Protein AF-A0A7W9ZY70-F1 (afdb_monomer_lite)

Radius of gyration: 26.19 Å; chains: 1; bounding box: 72×41×67 Å

pLDDT: mean 81.65, std 8.41, range [50.03, 92.38]

Structure (mmCIF, N/CA/C/O backbone):
data_AF-A0A7W9ZY70-F1
#
_entry.id   AF-A0A7W9ZY70-F1
#
loop_
_atom_site.group_PDB
_atom_site.id
_atom_site.type_symbol
_atom_site.label_atom_id
_atom_site.label_alt_id
_atom_site.label_comp_id
_atom_site.label_asym_id
_atom_site.label_entity_id
_atom_site.label_seq_id
_atom_site.pdbx_PDB_ins_code
_atom_site.Cartn_x
_atom_site.Cartn_y
_atom_site.Cartn_z
_atom_site.occupancy
_atom_site.B_iso_or_equiv
_atom_site.auth_seq_id
_atom_site.auth_c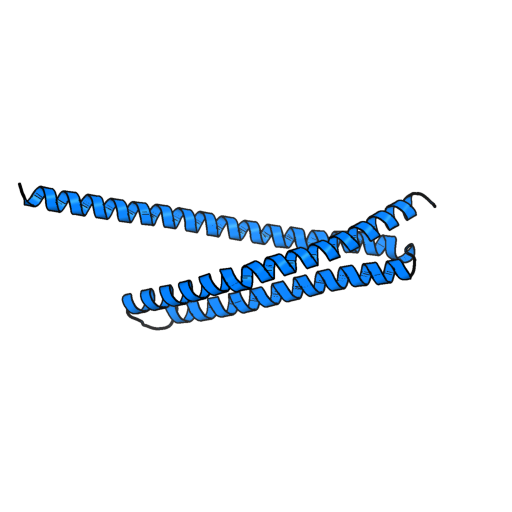omp_id
_atom_site.auth_asym_id
_atom_site.auth_atom_id
_atom_site.pdbx_PDB_model_num
ATOM 1 N N . MET A 1 1 ? -47.153 24.246 33.988 1.00 55.09 1 MET A N 1
ATOM 2 C CA . MET A 1 1 ? -46.032 25.065 33.482 1.00 55.09 1 MET A CA 1
ATOM 3 C C . MET A 1 1 ? -44.671 24.417 33.712 1.00 55.09 1 MET A C 1
ATOM 5 O O . MET A 1 1 ? -43.985 24.226 32.728 1.00 55.09 1 MET A O 1
ATOM 9 N N . ALA A 1 2 ? -44.296 23.970 34.919 1.00 57.97 2 ALA A N 1
ATOM 10 C CA . ALA A 1 2 ? -42.992 23.305 35.127 1.00 57.97 2 ALA A CA 1
ATOM 11 C C . ALA A 1 2 ? -42.824 21.928 34.431 1.00 57.97 2 ALA A C 1
ATOM 13 O O . ALA A 1 2 ? -41.704 21.500 34.182 1.00 57.97 2 ALA A O 1
ATOM 14 N N . ASN A 1 3 ? -43.920 21.229 34.103 1.00 56.62 3 ASN A N 1
ATOM 15 C CA . ASN A 1 3 ? -43.868 19.908 33.456 1.00 56.62 3 ASN A CA 1
ATOM 16 C C . ASN A 1 3 ? -43.621 19.969 31.934 1.00 56.62 3 ASN A C 1
ATOM 18 O O . ASN A 1 3 ? -43.153 18.988 31.363 1.00 56.62 3 ASN A O 1
ATOM 22 N N . ASP A 1 4 ? -43.907 21.105 31.286 1.00 57.50 4 ASP A N 1
ATOM 23 C CA . ASP A 1 4 ? -43.728 21.262 29.835 1.00 57.50 4 ASP A CA 1
ATOM 24 C C . ASP A 1 4 ? -42.259 21.558 29.474 1.00 57.50 4 ASP A C 1
ATOM 26 O O . ASP A 1 4 ? -41.739 20.968 28.533 1.00 57.50 4 ASP A O 1
ATOM 30 N N . GLU A 1 5 ? -41.533 22.356 30.270 1.00 57.59 5 GLU A N 1
ATOM 31 C CA . GLU A 1 5 ? -40.104 22.668 30.035 1.00 57.59 5 GLU A CA 1
ATOM 32 C C . GLU A 1 5 ? -39.166 21.455 30.214 1.00 57.59 5 GLU A C 1
ATOM 34 O O . GLU A 1 5 ? -38.152 21.313 29.519 1.00 57.59 5 GLU A O 1
ATOM 39 N N . VAL A 1 6 ? -39.501 20.538 31.128 1.00 60.81 6 VAL A N 1
ATOM 40 C CA . VAL A 1 6 ? -38.729 19.300 31.348 1.00 60.81 6 VAL A CA 1
ATOM 41 C C . VAL A 1 6 ? -38.938 18.307 30.197 1.00 60.81 6 VAL A C 1
ATOM 43 O O . VAL A 1 6 ? -38.000 17.621 29.791 1.00 60.81 6 VAL A O 1
ATOM 46 N N . ASN A 1 7 ? -40.145 18.255 29.629 1.00 61.56 7 ASN A N 1
ATOM 47 C CA . ASN A 1 7 ? -40.451 17.399 28.483 1.00 61.56 7 ASN A CA 1
ATOM 48 C C . ASN A 1 7 ? -39.797 17.929 27.191 1.00 61.56 7 ASN A C 1
ATOM 50 O O . ASN A 1 7 ? -39.259 17.158 26.393 1.00 61.56 7 ASN A O 1
ATOM 54 N N . ASP A 1 8 ? -39.759 19.254 27.030 1.00 64.69 8 ASP A N 1
ATOM 55 C CA . ASP A 1 8 ? -39.180 19.910 25.857 1.00 64.69 8 ASP A CA 1
ATOM 56 C C . ASP A 1 8 ? -37.645 19.767 25.821 1.00 64.69 8 ASP A C 1
ATOM 58 O O . ASP A 1 8 ? -37.067 19.342 24.820 1.00 64.69 8 ASP A O 1
ATOM 62 N N . SER A 1 9 ? -36.967 19.967 26.956 1.00 66.62 9 SER A N 1
ATOM 63 C CA . SER A 1 9 ? -35.508 19.780 27.069 1.00 66.62 9 SER A CA 1
ATOM 64 C C . SER A 1 9 ? -35.051 18.323 26.876 1.00 66.62 9 SER A C 1
ATOM 66 O O . SER A 1 9 ? -34.014 18.076 26.246 1.00 66.62 9 SER A O 1
ATOM 68 N N . ALA A 1 10 ? -35.832 17.346 27.349 1.00 72.12 10 ALA A N 1
ATOM 69 C CA . ALA A 1 10 ? -35.567 15.926 27.120 1.00 72.12 10 ALA A CA 1
ATOM 70 C C . ALA A 1 10 ? -35.744 15.532 25.640 1.00 72.12 10 ALA A C 1
ATOM 72 O O . ALA A 1 10 ? -34.937 14.762 25.105 1.00 72.12 10 ALA A O 1
ATOM 73 N N . SER A 1 11 ? -36.750 16.093 24.960 1.00 73.44 11 SER A N 1
ATOM 74 C CA . SER A 1 11 ? -37.007 15.844 23.536 1.00 73.44 11 SER A CA 1
ATOM 75 C C . SER A 1 11 ? -35.893 16.409 22.640 1.00 73.44 11 SER A C 1
ATOM 77 O O . SER A 1 11 ? -35.358 15.693 21.788 1.00 73.44 11 SER A O 1
ATOM 79 N N . VAL A 1 12 ? -35.425 17.630 22.924 1.00 78.12 12 VAL A N 1
ATOM 80 C CA . VAL A 1 12 ? -34.325 18.291 22.202 1.00 78.12 12 VAL A CA 1
ATOM 81 C C . VAL A 1 12 ? -33.003 17.537 22.386 1.00 78.12 12 VAL A C 1
ATOM 83 O O . VAL A 1 12 ? -32.223 17.388 21.440 1.00 78.12 12 VAL A O 1
ATOM 86 N N . GLY A 1 13 ? -32.736 17.015 23.588 1.00 79.19 13 GLY A N 1
ATOM 87 C CA . GLY A 1 13 ? -31.563 16.177 23.851 1.00 79.19 13 GLY A CA 1
ATOM 88 C C . GLY A 1 13 ? -31.596 14.842 23.096 1.00 79.19 13 GLY A C 1
ATOM 89 O O . GLY A 1 13 ? -30.573 14.403 22.558 1.00 79.19 13 GLY A O 1
ATOM 90 N N . ALA A 1 14 ? -32.771 14.212 23.010 1.00 81.06 14 ALA A N 1
ATOM 91 C CA . ALA A 1 14 ? -32.968 12.965 22.273 1.00 81.06 14 ALA A CA 1
ATOM 92 C C . ALA A 1 14 ? -32.822 13.157 20.753 1.00 81.06 14 ALA A C 1
ATOM 94 O O . ALA A 1 14 ? -32.189 12.330 20.091 1.00 81.06 14 ALA A O 1
ATOM 95 N N . GLU A 1 15 ? -33.338 14.255 20.196 1.00 81.81 15 GLU A N 1
ATOM 96 C CA . GLU A 1 15 ? -33.166 14.593 18.778 1.00 81.81 15 GLU A CA 1
ATOM 97 C C . GLU A 1 15 ? -31.710 14.886 18.413 1.00 81.81 15 GLU A C 1
ATOM 99 O O . GLU A 1 15 ? -31.231 14.408 17.380 1.00 81.81 15 GLU A O 1
ATOM 104 N N . ARG A 1 16 ? -30.973 15.608 19.269 1.00 82.25 16 ARG A N 1
ATOM 105 C CA . ARG A 1 16 ? -29.534 15.849 19.073 1.00 82.25 16 ARG A CA 1
ATOM 106 C C . ARG A 1 16 ? -28.742 14.545 19.062 1.00 82.25 16 ARG A C 1
ATOM 108 O O . ARG A 1 16 ? -27.998 14.311 18.117 1.00 82.25 16 ARG A O 1
ATOM 115 N N . LYS A 1 17 ? -28.974 13.647 20.028 1.00 83.06 17 LYS A N 1
ATOM 116 C CA . LYS A 1 17 ? -28.335 12.317 20.044 1.00 83.06 17 LYS A CA 1
ATOM 117 C C . LYS A 1 17 ? -28.632 11.507 18.781 1.00 83.06 17 LYS A C 1
ATOM 119 O O . LYS A 1 17 ? -27.716 10.931 18.203 1.00 83.06 17 LYS A O 1
ATOM 124 N N . ARG A 1 18 ? -29.890 11.481 18.325 1.00 82.88 18 ARG A N 1
ATOM 125 C CA . ARG A 1 18 ? -30.283 10.764 17.096 1.00 82.88 18 ARG A CA 1
ATOM 126 C C . ARG A 1 18 ? -29.618 11.346 15.851 1.00 82.88 18 ARG A C 1
ATOM 128 O O . ARG A 1 18 ? -29.213 10.588 14.971 1.00 82.88 18 ARG A O 1
ATOM 135 N N . ARG A 1 19 ? -29.490 12.673 15.783 1.00 83.00 19 ARG A N 1
ATOM 136 C CA . ARG A 1 19 ? -28.796 13.374 14.696 1.00 83.00 19 ARG A CA 1
ATOM 137 C C . ARG A 1 19 ? -27.293 13.087 14.710 1.00 83.00 19 ARG A C 1
ATOM 139 O O . ARG A 1 19 ? -26.722 12.794 13.666 1.00 83.00 19 ARG A O 1
ATOM 146 N N . ASP A 1 20 ? -26.663 13.103 15.878 1.00 85.19 20 ASP A N 1
ATOM 147 C CA . ASP A 1 20 ? -25.237 12.790 16.011 1.00 85.19 20 ASP A CA 1
ATOM 148 C C . ASP A 1 20 ? -24.947 11.326 15.647 1.00 85.19 20 ASP A C 1
ATOM 150 O O . ASP A 1 20 ? -23.955 11.026 14.979 1.00 85.19 20 ASP A O 1
ATOM 154 N N . GLU A 1 21 ? -25.832 10.400 16.030 1.00 86.00 21 GLU A N 1
ATOM 155 C CA . GLU A 1 21 ? -25.747 8.993 15.634 1.00 86.00 21 GLU A CA 1
ATOM 156 C C . GLU A 1 21 ? -25.941 8.791 14.128 1.00 86.00 21 GLU A C 1
ATOM 158 O O . GLU A 1 21 ? -25.203 8.004 13.531 1.00 86.00 21 GLU A O 1
ATOM 163 N N . SER A 1 22 ? -26.890 9.488 13.493 1.00 81.75 22 SER A N 1
ATOM 164 C CA . SER A 1 22 ? -27.117 9.362 12.048 1.00 81.75 22 SER A CA 1
ATOM 165 C C . SER A 1 22 ? -25.952 9.928 11.236 1.00 81.75 22 SER A C 1
ATOM 167 O O . SER A 1 22 ? -25.500 9.271 10.298 1.00 81.75 22 SER A O 1
ATOM 169 N N . ILE A 1 23 ? -25.395 11.073 11.648 1.00 84.50 23 ILE A N 1
ATOM 170 C CA . ILE A 1 23 ? -24.191 11.658 11.043 1.00 84.50 23 ILE A CA 1
ATOM 171 C C . ILE A 1 23 ? -23.013 10.693 11.189 1.00 84.50 23 ILE A C 1
ATOM 173 O O . ILE A 1 23 ? -22.334 10.402 10.207 1.00 84.50 23 ILE A O 1
ATOM 177 N N . ARG A 1 24 ? -22.786 10.136 12.385 1.00 84.25 24 ARG A N 1
ATOM 178 C CA . ARG A 1 24 ? -21.708 9.159 12.612 1.00 84.25 24 ARG A CA 1
ATOM 179 C C . ARG A 1 24 ? -21.863 7.905 11.760 1.00 84.25 24 ARG A C 1
ATOM 181 O O . ARG A 1 24 ? -20.866 7.426 11.230 1.00 84.25 24 ARG A O 1
ATOM 188 N N . ARG A 1 25 ? -23.084 7.383 11.616 1.00 81.44 25 ARG A N 1
ATOM 189 C CA . ARG A 1 25 ? -23.362 6.227 10.749 1.00 81.44 25 ARG A CA 1
ATOM 190 C C . ARG A 1 25 ? -23.087 6.552 9.288 1.00 81.44 25 ARG A C 1
ATOM 192 O O . ARG A 1 25 ? -22.352 5.813 8.654 1.00 81.44 25 ARG A O 1
ATOM 199 N N . HIS A 1 26 ? -23.579 7.682 8.784 1.00 79.06 26 HIS A N 1
ATOM 200 C CA . HIS A 1 26 ? -23.301 8.102 7.408 1.00 79.06 26 HIS A CA 1
ATOM 201 C C . HIS A 1 26 ? -21.805 8.295 7.148 1.00 79.06 26 HIS A C 1
ATOM 203 O O . HIS A 1 26 ? -21.304 7.828 6.131 1.00 79.06 26 HIS A O 1
ATOM 209 N N . LEU A 1 27 ? -21.069 8.909 8.077 1.00 81.88 27 LEU A N 1
ATOM 210 C CA . LEU A 1 27 ? -19.615 9.039 7.963 1.00 81.88 27 LEU A CA 1
ATOM 211 C C . LEU A 1 27 ? -18.919 7.672 7.969 1.00 81.88 27 LEU A C 1
ATOM 213 O O . LEU A 1 27 ? -18.021 7.448 7.161 1.00 81.88 27 LEU A O 1
ATOM 217 N N . ALA A 1 28 ? -19.346 6.751 8.836 1.00 80.25 28 ALA A N 1
ATOM 218 C CA . ALA A 1 28 ? -18.800 5.398 8.894 1.00 80.25 28 ALA A CA 1
ATOM 219 C C . ALA A 1 28 ? -19.092 4.597 7.615 1.00 80.25 28 ALA A C 1
ATOM 221 O O . ALA A 1 28 ? -18.197 3.922 7.113 1.00 80.25 28 ALA A O 1
ATOM 222 N N . ASP A 1 29 ? -20.297 4.707 7.058 1.00 77.88 29 ASP A N 1
ATOM 223 C CA . ASP A 1 29 ? -20.701 4.019 5.827 1.00 77.88 29 ASP A CA 1
ATOM 224 C C . ASP A 1 29 ? -19.985 4.598 4.596 1.00 77.88 29 ASP A C 1
ATOM 226 O O . ASP A 1 29 ? -19.491 3.854 3.743 1.00 77.88 29 ASP A O 1
ATOM 230 N N . MET A 1 30 ? -19.850 5.928 4.517 1.00 76.38 30 MET A N 1
ATOM 231 C CA . MET A 1 30 ? -19.044 6.596 3.486 1.00 76.38 30 MET A CA 1
ATOM 232 C C . MET A 1 30 ? -17.574 6.186 3.582 1.00 76.38 30 MET A C 1
ATOM 234 O O . MET A 1 30 ? -16.933 5.913 2.568 1.00 76.38 30 MET A O 1
ATOM 238 N N . GLN A 1 31 ? -17.041 6.097 4.800 1.00 73.06 31 GLN A N 1
ATOM 239 C CA . GLN A 1 31 ? -15.678 5.642 5.028 1.00 73.06 31 GLN A CA 1
ATOM 240 C C . GLN A 1 31 ? -15.522 4.174 4.609 1.00 73.06 31 GLN A C 1
ATOM 242 O O . GLN A 1 31 ? -14.629 3.860 3.829 1.00 73.06 31 GLN A O 1
ATOM 247 N N . ALA A 1 32 ? -16.404 3.277 5.052 1.00 75.75 32 ALA A N 1
ATOM 248 C CA . ALA A 1 32 ? -16.342 1.852 4.731 1.00 75.75 32 ALA A CA 1
ATOM 249 C C . ALA A 1 32 ? -16.452 1.582 3.220 1.00 75.75 32 ALA A C 1
ATOM 251 O O . ALA A 1 32 ? -15.638 0.836 2.669 1.00 75.75 32 ALA A O 1
ATOM 252 N N . SER A 1 33 ? -17.410 2.219 2.538 1.00 71.19 33 SER A N 1
ATOM 253 C CA . SER A 1 33 ? -17.577 2.098 1.082 1.00 71.19 33 SER A CA 1
ATOM 254 C C . SER A 1 33 ? -16.381 2.674 0.317 1.00 71.19 33 SER A C 1
ATOM 256 O O . SER A 1 33 ? -15.848 2.015 -0.578 1.00 71.19 33 SER A O 1
ATOM 258 N N . GLY A 1 34 ? -15.885 3.850 0.714 1.00 67.56 34 GLY A N 1
ATOM 259 C CA . GLY A 1 34 ? -14.689 4.457 0.129 1.00 67.56 34 GLY A CA 1
ATOM 260 C C . GLY A 1 34 ? -13.437 3.588 0.289 1.00 67.56 34 GLY A C 1
ATOM 261 O O . GLY A 1 34 ? -12.705 3.377 -0.679 1.00 67.56 34 GLY A O 1
ATOM 262 N N . PHE A 1 35 ? -13.218 3.018 1.478 1.00 70.94 35 PHE A N 1
ATOM 263 C CA . PHE A 1 35 ? -12.095 2.114 1.746 1.00 70.94 35 PHE A CA 1
ATOM 264 C C . PHE A 1 35 ? -12.171 0.823 0.923 1.00 70.94 35 PHE A C 1
ATOM 266 O O . PHE A 1 35 ? -11.148 0.377 0.401 1.00 70.94 35 PHE A O 1
ATOM 273 N N . ALA A 1 36 ? -13.360 0.230 0.777 1.00 67.31 36 ALA A N 1
ATOM 274 C CA . ALA A 1 36 ? -13.544 -0.991 -0.007 1.00 67.31 36 ALA A CA 1
ATOM 275 C C . ALA A 1 36 ? -13.192 -0.774 -1.489 1.00 67.31 36 ALA A C 1
ATOM 277 O O . ALA A 1 36 ? -12.423 -1.551 -2.065 1.00 67.31 36 ALA A O 1
ATOM 278 N N . HIS A 1 37 ? -13.682 0.317 -2.088 1.00 70.69 37 HIS A N 1
ATOM 279 C CA . HIS A 1 37 ? -13.336 0.677 -3.463 1.00 70.69 37 HIS A CA 1
ATOM 280 C C . HIS A 1 37 ? -11.843 0.977 -3.609 1.00 70.69 37 HIS A C 1
ATOM 282 O O . HIS A 1 37 ? -11.195 0.405 -4.488 1.00 70.69 37 HIS A O 1
ATOM 288 N N . ALA A 1 38 ? -11.269 1.795 -2.722 1.00 71.88 38 ALA A N 1
ATOM 289 C CA . ALA A 1 38 ? -9.848 2.136 -2.757 1.00 71.88 38 ALA A CA 1
ATOM 290 C C . ALA A 1 38 ? -8.948 0.891 -2.717 1.00 71.88 38 ALA A C 1
ATOM 292 O O . ALA A 1 38 ? -7.995 0.795 -3.489 1.00 71.88 38 ALA A O 1
ATOM 293 N N . ASN A 1 39 ? -9.277 -0.096 -1.880 1.00 74.50 39 ASN A N 1
ATOM 294 C CA . ASN A 1 39 ? -8.478 -1.312 -1.755 1.00 74.50 39 ASN A CA 1
ATOM 295 C C . ASN A 1 39 ? -8.463 -2.134 -3.058 1.00 74.50 39 ASN A C 1
ATOM 297 O O . ASN A 1 39 ? -7.409 -2.613 -3.469 1.00 74.50 39 ASN A O 1
ATOM 301 N N . SER A 1 40 ? -9.606 -2.235 -3.749 1.00 73.69 40 SER A N 1
ATOM 302 C CA . SER A 1 40 ? -9.682 -2.927 -5.045 1.00 73.69 40 SER A CA 1
ATOM 303 C C . SER A 1 40 ? -8.829 -2.250 -6.128 1.00 73.69 40 SER A C 1
ATOM 305 O O . SER A 1 40 ? -8.103 -2.930 -6.855 1.00 73.69 40 SER A O 1
ATOM 307 N N . TYR A 1 41 ? -8.833 -0.913 -6.183 1.00 74.00 41 TYR A N 1
ATOM 308 C CA . TYR A 1 41 ? -7.998 -0.155 -7.116 1.00 74.00 41 TYR A CA 1
ATOM 309 C C . TYR A 1 41 ? -6.509 -0.330 -6.826 1.00 74.00 41 TYR A C 1
ATOM 311 O O . TYR A 1 41 ? -5.732 -0.537 -7.756 1.00 74.00 41 TYR A O 1
ATOM 319 N N . VAL A 1 42 ? -6.108 -0.304 -5.550 1.00 79.38 42 VAL A N 1
ATOM 320 C CA . VAL A 1 42 ? -4.708 -0.518 -5.152 1.00 79.38 42 VAL A CA 1
ATOM 321 C C . VAL A 1 42 ? -4.213 -1.874 -5.640 1.00 79.38 42 VAL A C 1
ATOM 323 O O . VAL A 1 42 ? -3.145 -1.946 -6.241 1.00 79.38 42 VAL A O 1
ATOM 326 N N . THR A 1 43 ? -4.994 -2.939 -5.456 1.00 80.06 43 THR A N 1
ATOM 327 C CA . THR A 1 43 ? -4.622 -4.278 -5.928 1.00 80.06 43 THR A CA 1
ATOM 328 C C . THR A 1 43 ? -4.375 -4.304 -7.438 1.00 80.06 43 THR A C 1
ATOM 330 O O . THR A 1 43 ? -3.332 -4.787 -7.878 1.00 80.06 43 THR A O 1
ATOM 333 N N . VAL A 1 44 ? -5.291 -3.744 -8.234 1.00 84.62 44 VAL A N 1
ATOM 334 C CA . VAL A 1 44 ? -5.155 -3.703 -9.700 1.00 84.62 44 VAL A CA 1
ATOM 335 C C . VAL A 1 44 ? -3.933 -2.890 -10.122 1.00 84.62 44 VAL A C 1
ATOM 337 O O . VAL A 1 44 ? -3.157 -3.345 -10.960 1.00 84.62 44 VAL A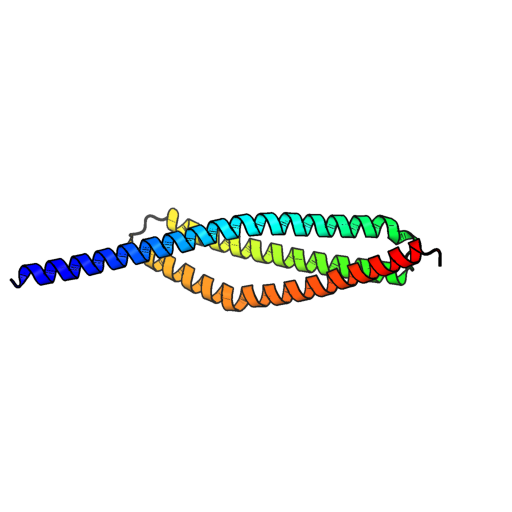 O 1
ATOM 340 N N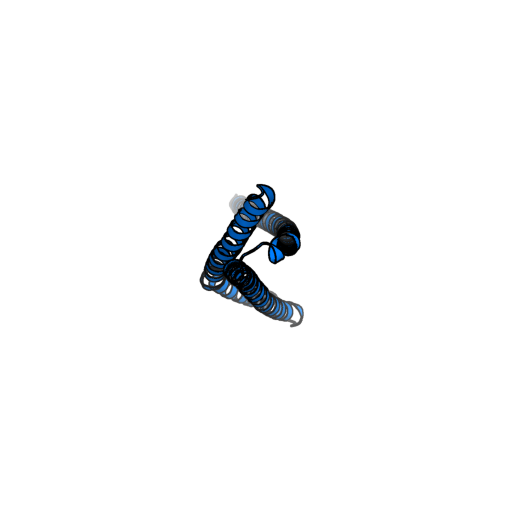 . VAL A 1 45 ? -3.728 -1.716 -9.522 1.00 84.06 45 VAL A N 1
ATOM 341 C CA . VAL A 1 45 ? -2.584 -0.848 -9.828 1.00 84.06 45 VAL A CA 1
ATOM 342 C C . VAL A 1 45 ? -1.267 -1.540 -9.486 1.00 84.06 45 VAL A C 1
ATOM 344 O O . VAL A 1 45 ? -0.344 -1.503 -10.295 1.00 84.06 45 VAL A O 1
ATOM 347 N N . VAL A 1 46 ? -1.175 -2.209 -8.336 1.00 85.06 46 VAL A N 1
ATOM 348 C CA . VAL A 1 46 ? 0.037 -2.922 -7.907 1.00 85.06 46 VAL A CA 1
ATOM 349 C C . VAL A 1 46 ? 0.368 -4.065 -8.866 1.00 85.06 46 VAL A C 1
ATOM 351 O O . VAL A 1 46 ? 1.479 -4.118 -9.396 1.00 85.06 46 VAL A O 1
ATOM 354 N N . PHE A 1 47 ? -0.591 -4.952 -9.145 1.00 85.50 47 PHE A N 1
ATOM 355 C CA . PHE A 1 47 ? -0.356 -6.071 -10.061 1.00 85.50 47 PHE A CA 1
ATOM 356 C C . PHE A 1 47 ? -0.067 -5.597 -11.486 1.00 85.50 47 PHE A C 1
ATOM 358 O O . PHE A 1 47 ? 0.860 -6.101 -12.119 1.00 85.50 47 PHE A O 1
ATOM 365 N N . GLY A 1 48 ? -0.806 -4.596 -11.971 1.00 89.69 48 GLY A N 1
ATOM 366 C CA . GLY A 1 48 ? -0.576 -3.994 -13.282 1.00 89.69 48 GLY A CA 1
ATOM 367 C C . GLY A 1 48 ? 0.811 -3.363 -13.400 1.00 89.69 48 GLY A C 1
ATOM 368 O O . GLY A 1 48 ? 1.492 -3.559 -14.404 1.00 89.69 48 GLY A O 1
ATOM 369 N N . SER A 1 49 ? 1.270 -2.673 -12.353 1.00 86.25 49 SER A N 1
ATOM 370 C CA . SER A 1 49 ? 2.594 -2.041 -12.323 1.00 86.25 49 SER A CA 1
ATOM 371 C C . SER A 1 49 ? 3.719 -3.072 -12.366 1.00 86.25 49 SER A C 1
ATOM 373 O O . SER A 1 49 ? 4.638 -2.938 -13.175 1.00 86.25 49 SER A O 1
ATOM 375 N N . TYR A 1 50 ? 3.643 -4.132 -11.553 1.00 88.81 50 TYR A N 1
ATOM 376 C CA . TYR A 1 50 ? 4.648 -5.198 -11.586 1.00 88.81 50 TYR A CA 1
ATOM 377 C C . TYR A 1 50 ? 4.643 -5.949 -12.918 1.00 88.81 50 TYR A C 1
ATOM 379 O O . TYR A 1 50 ? 5.710 -6.192 -13.480 1.00 88.81 50 TYR A O 1
ATOM 387 N N . ALA A 1 51 ? 3.467 -6.264 -13.466 1.00 90.81 51 ALA A N 1
ATOM 388 C CA . ALA A 1 51 ? 3.358 -6.903 -14.775 1.00 90.81 51 ALA A CA 1
ATOM 389 C C . ALA A 1 51 ? 3.980 -6.036 -15.882 1.00 90.81 51 ALA A C 1
ATOM 391 O O . ALA A 1 51 ? 4.768 -6.538 -16.684 1.00 90.81 51 ALA A O 1
ATOM 392 N N . GLY A 1 52 ? 3.691 -4.731 -15.893 1.00 89.75 52 GLY A N 1
ATOM 393 C CA . GLY A 1 52 ? 4.287 -3.785 -16.836 1.00 89.75 52 GLY A CA 1
ATOM 394 C C . GLY A 1 52 ? 5.808 -3.699 -16.699 1.00 89.75 52 GLY A C 1
ATOM 395 O O . GLY A 1 52 ? 6.527 -3.776 -17.695 1.00 89.75 52 GLY A O 1
ATOM 396 N N . MET A 1 53 ? 6.316 -3.619 -15.467 1.00 88.62 53 MET A N 1
ATOM 397 C CA . MET A 1 53 ? 7.756 -3.591 -15.203 1.00 88.62 53 MET A CA 1
ATOM 398 C C . MET A 1 53 ? 8.451 -4.875 -15.675 1.00 88.62 53 MET A C 1
ATOM 400 O O . MET A 1 53 ? 9.486 -4.798 -16.338 1.00 88.62 53 MET A O 1
ATOM 404 N N . PHE A 1 54 ? 7.874 -6.048 -15.403 1.00 89.56 54 PHE A N 1
ATOM 405 C CA . PHE A 1 54 ? 8.418 -7.324 -15.873 1.00 89.56 54 PHE A CA 1
ATOM 406 C C . PHE A 1 54 ? 8.335 -7.488 -17.391 1.00 89.56 54 PHE A C 1
ATOM 408 O O . PHE A 1 54 ? 9.257 -8.043 -17.993 1.00 89.56 54 PHE A O 1
ATOM 415 N N . ALA A 1 55 ? 7.282 -6.972 -18.027 1.00 90.38 55 ALA A N 1
ATOM 416 C CA . ALA A 1 55 ? 7.171 -6.962 -19.479 1.00 90.38 55 ALA A CA 1
ATOM 417 C C . ALA A 1 55 ? 8.320 -6.160 -20.106 1.00 90.38 55 ALA A C 1
ATOM 419 O O . ALA A 1 55 ? 9.016 -6.680 -20.981 1.00 90.38 55 ALA A O 1
ATOM 420 N N . VAL A 1 56 ? 8.592 -4.948 -19.609 1.00 87.62 56 VAL A N 1
ATOM 421 C CA . VAL A 1 56 ? 9.746 -4.151 -20.056 1.00 87.62 56 VAL A CA 1
ATOM 422 C C . VAL A 1 56 ? 11.046 -4.904 -19.780 1.00 87.62 56 VAL A C 1
ATOM 424 O O . VAL A 1 56 ? 11.816 -5.144 -20.704 1.00 87.62 56 VAL A O 1
ATOM 427 N N . TRP A 1 57 ? 11.263 -5.372 -18.550 1.00 88.69 57 TRP A N 1
ATOM 428 C CA . TRP A 1 57 ? 12.455 -6.139 -18.172 1.00 88.69 57 TRP A CA 1
ATOM 429 C C . TRP A 1 57 ? 12.751 -7.304 -19.120 1.00 88.69 57 TRP A C 1
ATOM 431 O O . TRP A 1 57 ? 13.870 -7.420 -19.616 1.00 88.69 57 TRP A O 1
ATOM 441 N N . SER A 1 58 ? 11.747 -8.125 -19.433 1.00 88.06 58 SER A N 1
ATOM 442 C CA . SER A 1 58 ? 11.907 -9.296 -20.302 1.00 88.06 58 SER A CA 1
ATOM 443 C C . SER A 1 58 ? 12.381 -8.956 -21.719 1.00 88.06 58 SER A C 1
ATOM 445 O O . SER A 1 58 ? 13.085 -9.759 -22.323 1.00 88.06 58 SER A O 1
ATOM 447 N N . ASN A 1 59 ? 12.046 -7.762 -22.221 1.00 86.31 59 ASN A N 1
ATOM 448 C CA . ASN A 1 59 ? 12.425 -7.301 -23.556 1.00 86.31 59 ASN A CA 1
ATOM 449 C C . ASN A 1 59 ? 13.804 -6.631 -23.589 1.00 86.31 59 ASN A C 1
ATOM 451 O O . ASN A 1 59 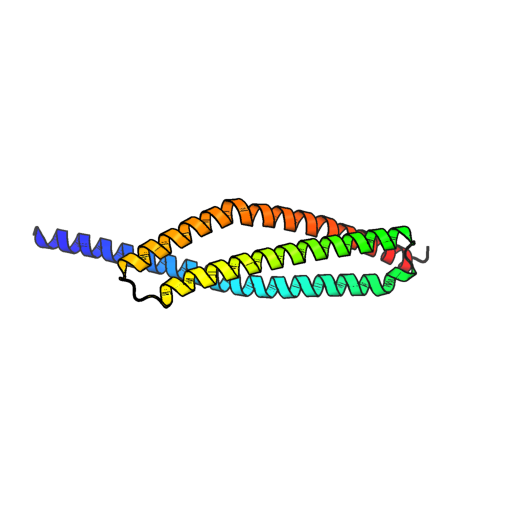? 14.443 -6.591 -24.641 1.00 86.31 59 ASN A O 1
ATOM 455 N N . VAL A 1 60 ? 14.258 -6.073 -22.463 1.00 86.44 60 VAL A N 1
ATOM 456 C CA . VAL A 1 60 ? 15.500 -5.283 -22.418 1.00 86.44 60 VAL A CA 1
ATOM 457 C C . VAL A 1 60 ? 16.656 -6.051 -21.807 1.00 86.44 60 VAL A C 1
ATOM 459 O O . VAL A 1 60 ? 17.790 -5.754 -22.166 1.00 86.44 60 VAL A O 1
ATOM 462 N N . LYS A 1 61 ? 16.403 -7.039 -20.936 1.00 82.12 61 LYS A N 1
ATOM 463 C CA . LYS A 1 61 ? 17.429 -7.745 -20.141 1.00 82.12 61 LYS A CA 1
ATOM 464 C C . LYS A 1 61 ? 18.655 -8.198 -20.944 1.00 82.12 61 LYS A C 1
ATOM 466 O O . LYS A 1 61 ? 19.769 -8.030 -20.470 1.00 82.12 61 LYS A O 1
ATOM 471 N N . ASP A 1 62 ? 18.468 -8.681 -22.172 1.00 84.38 62 ASP A N 1
ATOM 472 C CA . ASP A 1 62 ? 19.554 -9.215 -23.006 1.00 84.38 62 ASP A CA 1
ATOM 473 C C . ASP A 1 62 ? 20.407 -8.102 -23.653 1.00 84.38 62 ASP A C 1
ATOM 475 O O . ASP A 1 62 ? 21.446 -8.367 -24.251 1.00 84.38 62 ASP A O 1
ATOM 479 N N . ARG A 1 63 ? 19.965 -6.844 -23.541 1.00 80.06 63 ARG A N 1
ATOM 480 C CA . ARG A 1 63 ? 20.639 -5.630 -24.026 1.00 80.06 63 ARG A CA 1
ATOM 481 C C . ARG A 1 63 ? 21.252 -4.800 -22.898 1.00 80.06 63 ARG A C 1
ATOM 483 O O . ARG A 1 63 ? 21.943 -3.823 -23.178 1.00 80.06 63 ARG A O 1
ATOM 490 N N . LEU A 1 64 ? 20.975 -5.133 -21.637 1.00 79.69 64 LEU A N 1
ATOM 491 C CA . LEU A 1 64 ? 21.602 -4.468 -20.499 1.00 79.69 64 LEU A CA 1
ATOM 492 C C . LEU A 1 64 ? 23.022 -5.004 -20.301 1.00 79.69 64 LEU A C 1
ATOM 494 O O . LEU A 1 64 ? 23.303 -6.180 -20.528 1.00 79.69 64 LEU A O 1
ATOM 498 N N . SER A 1 65 ? 23.922 -4.145 -19.818 1.00 83.19 65 SER A N 1
ATOM 499 C CA . SER A 1 65 ? 25.197 -4.629 -19.294 1.00 83.19 65 SER A CA 1
ATOM 500 C C . SER A 1 65 ? 24.952 -5.550 -18.093 1.00 83.19 65 SER A C 1
ATOM 502 O O . SER A 1 65 ? 23.927 -5.442 -17.405 1.00 83.19 65 SER A O 1
ATOM 504 N N . ALA A 1 66 ? 25.896 -6.455 -17.824 1.00 85.75 66 ALA A N 1
ATOM 505 C CA . ALA A 1 66 ? 25.789 -7.393 -16.707 1.00 85.75 66 ALA A CA 1
ATOM 506 C C . ALA A 1 66 ? 25.515 -6.657 -15.381 1.00 85.75 66 ALA A C 1
ATOM 508 O O . ALA A 1 66 ? 24.574 -7.000 -14.668 1.00 85.75 66 ALA A O 1
ATOM 509 N N . ASP A 1 67 ? 26.245 -5.572 -15.116 1.00 84.56 67 ASP A N 1
ATOM 510 C CA . ASP A 1 67 ? 26.093 -4.780 -13.891 1.00 84.56 67 ASP A CA 1
ATOM 511 C C . ASP A 1 67 ? 24.700 -4.155 -13.767 1.00 84.56 67 ASP A C 1
ATOM 513 O O . ASP A 1 67 ? 24.062 -4.259 -12.719 1.00 84.56 67 ASP A O 1
ATOM 517 N N . MET A 1 68 ? 24.178 -3.544 -14.838 1.00 84.62 68 MET A N 1
ATOM 518 C CA . MET A 1 68 ? 22.836 -2.950 -14.815 1.00 84.62 68 MET A CA 1
ATOM 519 C C . MET A 1 68 ? 21.752 -4.009 -14.625 1.00 84.62 68 MET A C 1
ATOM 521 O O . MET A 1 68 ? 20.728 -3.738 -13.992 1.00 84.62 68 MET A O 1
ATOM 525 N N . THR A 1 69 ? 21.988 -5.216 -15.139 1.00 88.06 69 THR A N 1
ATOM 526 C CA . THR A 1 69 ? 21.074 -6.342 -14.967 1.00 88.06 69 THR A CA 1
ATOM 527 C C . THR A 1 69 ? 21.001 -6.749 -13.493 1.00 88.06 69 THR A C 1
ATOM 529 O O . THR A 1 69 ? 19.912 -6.823 -12.919 1.00 88.06 69 THR A O 1
ATOM 532 N N . TYR A 1 70 ? 22.147 -6.933 -12.835 1.00 88.19 70 TYR A N 1
ATOM 533 C CA . TYR A 1 70 ? 22.174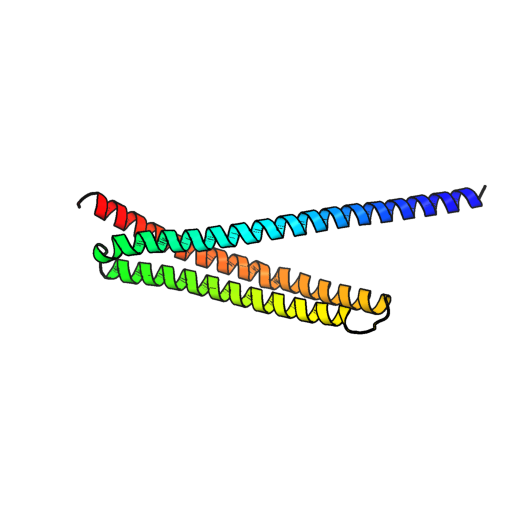 -7.282 -11.413 1.00 88.19 70 TYR A CA 1
ATOM 534 C C . TYR A 1 70 ? 21.568 -6.183 -10.534 1.00 88.19 70 TYR A C 1
ATOM 536 O O . TYR A 1 70 ? 20.731 -6.484 -9.682 1.00 88.19 70 TYR A O 1
ATOM 544 N N . TRP A 1 71 ? 21.910 -4.912 -10.772 1.00 88.88 71 TRP A N 1
ATOM 545 C CA . TRP A 1 71 ? 21.374 -3.791 -9.992 1.00 88.88 71 TRP A CA 1
ATOM 546 C C . TRP A 1 71 ? 19.865 -3.642 -10.131 1.00 88.88 71 TRP A C 1
ATOM 548 O O . TRP A 1 71 ? 19.159 -3.493 -9.134 1.00 88.88 71 TRP A O 1
ATOM 558 N N . THR A 1 72 ? 19.351 -3.716 -11.356 1.00 88.56 72 THR A N 1
ATOM 559 C CA . THR A 1 72 ? 17.913 -3.590 -11.594 1.00 88.56 72 THR A CA 1
ATOM 560 C C . THR A 1 72 ? 17.157 -4.770 -10.992 1.00 88.56 72 THR A C 1
ATOM 562 O O . THR A 1 72 ? 16.170 -4.564 -10.290 1.00 88.56 72 THR A O 1
ATOM 565 N N . GLY A 1 73 ? 17.643 -6.000 -11.197 1.00 87.81 73 GLY A N 1
ATOM 566 C CA . GLY A 1 73 ? 17.051 -7.193 -10.593 1.00 87.81 73 GLY A CA 1
ATOM 567 C C . GLY A 1 73 ? 17.032 -7.117 -9.066 1.00 87.81 73 GLY A C 1
ATOM 568 O O . GLY A 1 73 ? 16.009 -7.409 -8.449 1.00 87.81 73 GLY A O 1
ATOM 569 N N . MET A 1 74 ? 18.122 -6.645 -8.454 1.00 90.38 74 MET A N 1
ATOM 570 C CA . MET A 1 74 ? 18.212 -6.451 -7.007 1.00 90.38 74 MET A CA 1
ATOM 571 C C . MET A 1 74 ? 17.222 -5.392 -6.505 1.00 90.38 74 MET A C 1
ATOM 573 O O . MET A 1 74 ? 16.537 -5.629 -5.513 1.00 90.38 74 MET A O 1
ATOM 577 N N . LEU A 1 75 ? 17.096 -4.252 -7.191 1.00 89.31 75 LEU A N 1
ATOM 578 C CA . LEU A 1 75 ? 16.148 -3.195 -6.819 1.00 89.31 75 LEU A CA 1
ATOM 579 C C . LEU A 1 75 ? 14.690 -3.658 -6.926 1.00 89.31 75 LEU A C 1
ATOM 581 O O . LEU A 1 75 ? 13.904 -3.392 -6.016 1.00 89.31 75 LEU A O 1
ATOM 585 N N . ILE A 1 76 ? 14.341 -4.390 -7.990 1.00 89.38 76 ILE A N 1
ATOM 586 C CA . ILE A 1 76 ? 13.007 -4.988 -8.151 1.00 89.38 76 ILE A CA 1
ATOM 587 C C . ILE A 1 76 ? 12.747 -5.990 -7.025 1.00 89.38 76 ILE A C 1
ATOM 589 O O . ILE A 1 76 ? 11.707 -5.917 -6.371 1.00 89.38 76 ILE A O 1
ATOM 593 N N . ALA A 1 77 ? 13.695 -6.894 -6.761 1.00 89.38 77 ALA A N 1
ATOM 594 C CA . ALA A 1 77 ? 13.558 -7.912 -5.726 1.00 89.38 77 ALA A CA 1
ATOM 595 C C . ALA A 1 77 ? 13.392 -7.292 -4.332 1.00 89.38 77 ALA A C 1
ATOM 597 O O . ALA A 1 77 ? 12.491 -7.686 -3.596 1.00 89.38 77 ALA A O 1
ATOM 598 N N . ILE A 1 78 ? 14.204 -6.290 -3.981 1.00 90.81 78 ILE A N 1
ATOM 599 C CA . ILE A 1 78 ? 14.100 -5.574 -2.702 1.00 90.81 78 ILE A CA 1
ATOM 600 C C . ILE A 1 78 ? 12.747 -4.865 -2.592 1.00 90.81 78 ILE A C 1
ATOM 602 O O . ILE A 1 78 ? 12.064 -5.019 -1.581 1.00 90.81 78 ILE A O 1
ATOM 606 N N . SER A 1 79 ? 12.327 -4.146 -3.638 1.00 90.81 79 SER A N 1
ATOM 607 C CA . SER A 1 79 ? 11.030 -3.460 -3.668 1.00 90.81 79 SER A CA 1
ATOM 608 C C . SER A 1 79 ? 9.872 -4.444 -3.448 1.00 90.81 79 SER A C 1
ATOM 610 O O . SER A 1 79 ? 9.027 -4.233 -2.576 1.00 90.81 79 SER A O 1
ATOM 612 N N . MET A 1 80 ? 9.865 -5.569 -4.170 1.00 88.12 80 MET A N 1
ATOM 613 C CA . MET A 1 80 ? 8.839 -6.605 -4.026 1.00 88.12 80 MET A CA 1
ATOM 614 C C . MET A 1 80 ? 8.855 -7.257 -2.645 1.00 88.12 80 MET A C 1
ATOM 616 O O . MET A 1 80 ? 7.805 -7.382 -2.020 1.00 88.12 80 MET A O 1
ATOM 620 N N . MET A 1 81 ? 10.025 -7.654 -2.145 1.00 89.62 81 MET A N 1
ATOM 621 C CA . MET A 1 81 ? 10.143 -8.317 -0.845 1.00 89.62 81 MET A CA 1
ATOM 622 C C . MET A 1 81 ? 9.684 -7.409 0.295 1.00 89.62 81 MET A C 1
ATOM 624 O O . MET A 1 81 ? 8.956 -7.860 1.179 1.00 89.62 81 MET A O 1
ATOM 628 N N . SER A 1 82 ? 10.047 -6.125 0.264 1.00 88.62 82 SER A N 1
ATOM 629 C CA . SER A 1 82 ? 9.592 -5.155 1.261 1.00 88.62 82 SER A CA 1
ATOM 630 C C . SER A 1 82 ? 8.082 -4.921 1.203 1.00 88.62 82 SER A C 1
ATOM 632 O O . SER A 1 82 ? 7.448 -4.847 2.256 1.00 88.62 82 SER A O 1
ATOM 634 N N . PHE A 1 83 ? 7.494 -4.857 0.004 1.00 86.62 83 PHE A N 1
ATOM 635 C CA . PHE A 1 83 ? 6.044 -4.730 -0.152 1.00 86.62 83 PHE A CA 1
ATOM 636 C C . PHE A 1 83 ? 5.308 -5.975 0.367 1.00 86.62 83 PHE A C 1
ATOM 638 O O . PHE A 1 83 ? 4.382 -5.860 1.169 1.00 86.62 83 PHE A O 1
ATOM 645 N N . VAL A 1 84 ? 5.759 -7.174 -0.014 1.00 88.19 84 VAL A N 1
ATOM 646 C CA . VAL A 1 84 ? 5.170 -8.446 0.434 1.00 88.19 84 VAL A CA 1
ATOM 647 C C . VAL A 1 84 ? 5.279 -8.607 1.950 1.00 88.19 84 VAL A C 1
ATOM 649 O O . VAL A 1 84 ? 4.302 -8.986 2.594 1.00 88.19 84 VAL A O 1
ATOM 652 N N . ALA A 1 85 ? 6.428 -8.277 2.547 1.00 88.62 85 ALA A N 1
ATOM 653 C CA . ALA A 1 85 ? 6.598 -8.318 3.998 1.00 88.62 85 ALA A CA 1
ATOM 654 C C . ALA A 1 85 ? 5.598 -7.395 4.716 1.00 88.62 85 ALA A C 1
ATOM 656 O O . ALA A 1 85 ? 5.010 -7.786 5.727 1.00 88.62 85 ALA A O 1
ATOM 657 N N . PHE A 1 86 ? 5.357 -6.198 4.172 1.00 87.25 86 PHE A N 1
ATOM 658 C CA . PHE A 1 86 ? 4.362 -5.275 4.711 1.00 87.25 86 PHE A CA 1
ATOM 659 C C . PHE A 1 86 ? 2.924 -5.798 4.553 1.00 87.25 86 PHE A C 1
ATOM 661 O O . PHE A 1 86 ? 2.134 -5.723 5.497 1.00 87.25 86 PHE A O 1
ATOM 668 N N . GLU A 1 87 ? 2.577 -6.373 3.400 1.00 86.12 87 GLU A N 1
ATOM 669 C CA . GLU A 1 87 ? 1.259 -6.978 3.177 1.00 86.12 87 GLU A CA 1
ATOM 670 C C . GLU A 1 87 ? 0.994 -8.139 4.148 1.00 86.12 87 GLU A C 1
ATOM 672 O O . GLU A 1 87 ? -0.076 -8.195 4.759 1.00 86.12 87 GLU A O 1
ATOM 677 N N . ILE A 1 88 ? 1.986 -9.008 4.374 1.00 88.19 88 ILE A N 1
ATOM 678 C CA . ILE A 1 88 ? 1.906 -10.093 5.365 1.00 88.19 88 ILE A CA 1
ATOM 679 C C . ILE A 1 88 ? 1.716 -9.520 6.772 1.00 88.19 88 ILE A C 1
ATOM 681 O O . ILE A 1 88 ? 0.822 -9.955 7.499 1.00 88.19 88 ILE A O 1
ATOM 685 N N . PHE A 1 89 ? 2.514 -8.518 7.155 1.00 88.19 89 PHE A N 1
ATOM 686 C CA . PHE A 1 89 ? 2.379 -7.847 8.449 1.00 88.19 89 PHE A CA 1
ATOM 687 C C . PHE A 1 89 ? 0.954 -7.312 8.658 1.00 88.19 89 PHE A C 1
ATOM 689 O O . PHE A 1 89 ? 0.319 -7.605 9.673 1.00 88.19 89 PHE A O 1
ATOM 696 N N . LYS A 1 90 ? 0.403 -6.603 7.668 1.00 84.56 90 LYS A N 1
ATOM 697 C CA . LYS A 1 90 ? -0.968 -6.077 7.700 1.00 84.56 90 LYS A CA 1
ATOM 698 C C . LYS A 1 90 ? -2.013 -7.193 7.821 1.00 84.56 90 LYS A C 1
ATOM 700 O O . LYS A 1 90 ? -2.949 -7.057 8.611 1.00 84.56 90 LYS A O 1
ATOM 705 N N . MET A 1 91 ? -1.856 -8.301 7.092 1.00 84.81 91 MET A N 1
ATOM 706 C CA . MET A 1 91 ? -2.761 -9.456 7.181 1.00 84.81 91 MET A CA 1
ATOM 707 C C . MET A 1 91 ? -2.760 -10.093 8.574 1.00 84.81 91 MET A C 1
ATOM 709 O O . MET A 1 91 ? -3.829 -10.448 9.079 1.00 84.81 91 MET A O 1
ATOM 713 N N . ILE A 1 92 ? -1.595 -10.201 9.222 1.00 88.50 92 ILE A N 1
ATOM 714 C CA . ILE A 1 92 ? -1.483 -10.723 10.592 1.00 88.50 92 ILE A CA 1
ATOM 715 C C . ILE A 1 92 ? -2.269 -9.833 11.561 1.00 88.50 92 ILE A C 1
ATOM 717 O O . ILE A 1 92 ? -3.095 -10.342 12.321 1.00 88.50 92 ILE A O 1
ATOM 721 N N . ILE A 1 93 ? -2.079 -8.511 11.500 1.00 86.12 93 ILE A N 1
ATOM 722 C CA . ILE A 1 93 ? -2.806 -7.566 12.363 1.00 86.12 93 ILE A CA 1
ATOM 723 C C . ILE A 1 93 ? -4.318 -7.636 12.124 1.00 86.12 93 ILE A C 1
ATOM 725 O O . ILE A 1 93 ? -5.098 -7.708 13.076 1.00 86.12 93 ILE A O 1
ATOM 729 N N . LEU A 1 94 ? -4.752 -7.637 10.860 1.00 85.25 94 LEU A N 1
ATOM 730 C CA . LEU A 1 94 ? -6.171 -7.719 10.518 1.00 85.25 94 LEU A CA 1
ATOM 731 C C . LEU A 1 94 ? -6.801 -9.013 11.053 1.00 85.25 94 LEU A C 1
ATOM 733 O O . LEU A 1 94 ? -7.887 -8.978 11.633 1.00 85.25 94 LEU A O 1
ATOM 737 N N . SER A 1 95 ? -6.091 -10.136 10.925 1.00 83.81 95 SER A N 1
ATOM 738 C CA . SER A 1 95 ? -6.533 -11.438 11.434 1.00 83.81 95 SER A CA 1
ATOM 739 C C . SER A 1 95 ? -6.663 -11.439 12.959 1.00 83.81 95 SER A C 1
ATOM 741 O O . SER A 1 95 ? -7.657 -11.931 13.494 1.00 83.81 95 SER A O 1
ATOM 743 N N . GLN A 1 96 ? -5.707 -10.837 13.674 1.00 84.88 96 GLN A N 1
ATOM 744 C CA . GLN A 1 96 ? -5.774 -10.688 15.133 1.00 84.88 96 GLN A CA 1
ATOM 745 C C . GLN A 1 96 ? -6.978 -9.842 15.566 1.00 84.88 96 GLN A C 1
ATOM 747 O O . GLN A 1 96 ? -7.715 -10.242 16.471 1.00 84.88 96 GLN A O 1
ATOM 752 N N . ASN A 1 97 ? -7.229 -8.720 14.888 1.00 83.12 97 ASN A N 1
ATOM 753 C CA . ASN A 1 97 ? -8.393 -7.874 15.158 1.00 83.12 97 ASN A CA 1
ATOM 754 C C . ASN A 1 97 ? -9.707 -8.623 14.905 1.00 83.12 97 ASN A C 1
ATOM 756 O O . ASN A 1 97 ? -10.625 -8.554 15.721 1.00 83.12 97 ASN A O 1
ATOM 760 N N . MET A 1 98 ? -9.792 -9.393 13.819 1.00 80.56 98 MET A N 1
ATOM 761 C CA . MET A 1 98 ? -10.976 -10.190 13.498 1.00 80.56 98 MET A CA 1
ATOM 762 C C . MET A 1 98 ? -11.243 -11.273 14.555 1.00 80.56 98 MET A C 1
ATOM 764 O O . MET A 1 98 ? -12.389 -11.468 14.964 1.00 80.56 98 MET A O 1
ATOM 768 N N . LEU A 1 99 ? -10.197 -11.928 15.070 1.00 83.38 99 LEU A N 1
ATOM 769 C CA . LEU A 1 99 ? -10.314 -12.877 16.184 1.00 83.38 99 LEU A CA 1
ATOM 770 C C . LEU A 1 99 ? -10.750 -12.198 17.491 1.00 83.38 99 LEU A C 1
ATOM 772 O O . LEU A 1 99 ? -11.552 -12.770 18.231 1.00 83.38 99 LEU A O 1
ATOM 776 N N . ALA A 1 100 ? -10.264 -10.986 17.772 1.00 79.94 100 ALA A N 1
ATOM 777 C CA . ALA A 1 100 ? -10.684 -10.208 18.938 1.00 79.94 100 ALA A CA 1
ATOM 778 C C . ALA A 1 100 ? -12.168 -9.813 18.850 1.00 79.94 100 ALA A C 1
ATOM 780 O O . ALA A 1 100 ? -12.905 -9.979 19.819 1.00 79.94 100 ALA A O 1
ATOM 781 N N . VAL A 1 101 ? -12.632 -9.379 17.674 1.00 79.12 101 VAL A N 1
ATOM 782 C CA . VAL A 1 101 ? -14.047 -9.053 17.433 1.00 79.12 101 VAL A CA 1
ATOM 783 C C . VAL A 1 101 ? -14.927 -10.300 17.505 1.00 79.12 101 VAL A C 1
ATOM 785 O O . VAL A 1 101 ? -16.012 -10.248 18.074 1.00 79.12 101 VAL A O 1
ATOM 788 N N . ARG A 1 102 ? -14.462 -11.452 17.011 1.00 77.31 102 ARG A N 1
ATOM 789 C CA . ARG A 1 102 ? -15.208 -12.716 17.101 1.00 77.31 102 ARG A CA 1
ATOM 790 C C . ARG A 1 102 ? -15.544 -13.099 18.549 1.00 77.31 102 ARG A C 1
ATOM 792 O O . ARG A 1 102 ? -16.632 -13.619 18.790 1.00 77.31 102 ARG A O 1
ATOM 799 N N . LYS A 1 103 ? -14.664 -12.805 19.517 1.00 75.44 103 LYS A N 1
ATOM 800 C CA . LYS A 1 103 ? -14.943 -13.029 20.950 1.00 75.44 103 LYS A CA 1
ATOM 801 C C . LYS A 1 103 ? -16.160 -12.234 21.441 1.00 75.44 103 LYS A C 1
ATOM 803 O O . LYS A 1 103 ? -16.907 -12.748 22.261 1.00 75.44 103 LYS A O 1
ATOM 808 N N . LEU A 1 104 ? -16.407 -11.044 20.883 1.00 73.00 104 LEU A N 1
ATOM 809 C CA . LEU A 1 104 ? -17.574 -10.211 21.211 1.00 73.00 104 LEU A CA 1
ATOM 810 C C . LEU A 1 104 ? -18.904 -10.805 20.730 1.00 73.00 104 LEU A C 1
ATOM 812 O O . LEU A 1 104 ? -19.948 -10.456 21.272 1.00 73.00 104 LEU A O 1
ATOM 816 N N . VAL A 1 105 ? -18.871 -11.652 19.697 1.00 75.12 105 VAL A N 1
ATOM 817 C CA . VAL A 1 105 ? -20.072 -12.214 19.056 1.00 75.12 105 VAL A CA 1
ATOM 818 C C . VAL A 1 105 ? -20.449 -13.575 19.643 1.00 75.12 105 VAL A C 1
ATOM 820 O O . VAL A 1 105 ? -21.625 -13.910 19.684 1.00 75.12 105 VAL A O 1
ATOM 823 N N . ILE A 1 106 ? -19.462 -14.368 20.077 1.00 76.25 106 ILE A N 1
ATOM 824 C CA . ILE A 1 106 ? -19.675 -15.764 20.502 1.00 76.25 106 ILE A CA 1
ATOM 825 C C . ILE A 1 106 ? -19.945 -15.896 22.006 1.00 76.25 106 ILE A C 1
ATOM 827 O O . ILE A 1 106 ? -20.618 -16.835 22.418 1.00 76.25 106 ILE A O 1
ATOM 831 N N . GLN A 1 107 ? -19.416 -14.999 22.840 1.00 73.81 107 GLN A N 1
ATOM 832 C CA . GLN A 1 107 ? -19.672 -15.045 24.279 1.00 73.81 107 GLN A CA 1
ATOM 833 C C . GLN A 1 107 ? -20.997 -14.350 24.619 1.00 73.81 107 GLN A C 1
ATOM 835 O O . GLN A 1 107 ? -21.177 -13.171 24.308 1.00 73.81 107 GLN A O 1
ATOM 840 N N . ASP A 1 108 ? -21.883 -15.062 25.321 1.00 66.31 108 ASP A N 1
ATOM 841 C CA . ASP A 1 108 ? -23.053 -14.476 25.978 1.00 66.31 108 ASP A CA 1
ATOM 842 C C . ASP A 1 108 ? -22.589 -13.526 27.092 1.00 66.31 108 ASP A C 1
ATOM 844 O O . ASP A 1 108 ? -22.314 -13.923 28.221 1.00 66.31 108 ASP A O 1
ATOM 848 N N . MET A 1 109 ? -22.441 -12.250 26.741 1.00 72.62 109 MET A N 1
ATOM 849 C CA . MET A 1 109 ? -22.076 -11.159 27.650 1.00 72.62 109 MET A CA 1
ATOM 850 C C . MET A 1 109 ? -23.242 -10.180 27.790 1.00 72.62 109 MET A C 1
ATOM 852 O O . MET A 1 109 ? -24.021 -10.005 26.841 1.00 72.62 109 MET A O 1
ATOM 856 N N . SER A 1 110 ? -23.347 -9.495 28.936 1.00 77.50 110 SER A N 1
ATOM 857 C CA . SER A 1 110 ? -24.332 -8.416 29.087 1.00 77.50 110 SER A CA 1
ATOM 858 C C . SER A 1 110 ? -24.058 -7.286 28.074 1.00 77.50 110 SER A C 1
ATOM 860 O O . SER A 1 110 ? -22.918 -7.132 27.614 1.00 77.50 110 SER A O 1
ATOM 862 N N . PRO A 1 111 ? -25.072 -6.491 27.688 1.00 74.50 111 PRO A N 1
ATOM 863 C CA . PRO A 1 111 ? -24.884 -5.351 26.792 1.00 74.50 111 PRO A CA 1
ATOM 864 C C . PRO A 1 111 ? -23.802 -4.376 27.284 1.00 74.50 111 PRO A C 1
ATOM 866 O O . PRO A 1 111 ? -22.964 -3.959 26.486 1.00 74.50 111 PRO A O 1
ATOM 869 N N . GLU A 1 112 ? -23.734 -4.090 28.594 1.00 77.94 112 GLU A N 1
ATOM 870 C CA . GLU A 1 112 ? -22.714 -3.176 29.129 1.00 77.94 112 GLU A CA 1
ATOM 871 C C . GLU A 1 112 ? -21.296 -3.761 29.052 1.00 77.94 112 GLU A C 1
ATOM 873 O O . GLU A 1 112 ? -20.343 -3.043 28.745 1.00 77.94 112 GLU A O 1
ATOM 878 N N . GLN A 1 113 ? -21.142 -5.071 29.280 1.00 77.75 113 GLN A N 1
ATOM 879 C CA . GLN A 1 113 ? -19.847 -5.755 29.177 1.00 77.75 113 GLN A CA 1
ATOM 880 C C . GLN A 1 113 ? -19.323 -5.773 27.735 1.00 77.75 113 GLN A C 1
ATOM 882 O O . GLN A 1 113 ? -18.123 -5.597 27.505 1.00 77.75 113 GLN A O 1
ATOM 887 N N . ARG A 1 114 ? -20.217 -5.937 26.751 1.00 73.50 114 ARG A N 1
ATOM 888 C CA . ARG A 1 114 ? -19.859 -5.864 25.326 1.00 73.50 114 ARG A CA 1
ATOM 889 C C . ARG A 1 114 ? -19.387 -4.473 24.930 1.00 73.50 114 ARG A C 1
ATOM 891 O O . ARG A 1 114 ? -18.381 -4.362 24.229 1.00 73.50 114 ARG A O 1
ATOM 898 N N . ASP A 1 115 ? -20.072 -3.429 25.387 1.00 78.62 115 ASP A N 1
ATOM 899 C CA . ASP A 1 115 ? -19.708 -2.049 25.065 1.00 78.62 115 ASP A CA 1
ATOM 900 C C . ASP A 1 115 ? -18.370 -1.647 25.699 1.00 78.62 115 ASP A C 1
ATOM 902 O O . ASP A 1 115 ? -17.528 -1.042 25.025 1.00 78.62 115 ASP A O 1
ATOM 906 N N . GLN A 1 116 ? -18.113 -2.058 26.946 1.00 80.44 116 GLN A N 1
ATOM 907 C CA . GLN A 1 116 ? -16.817 -1.842 27.596 1.00 80.44 116 GLN A CA 1
ATOM 908 C C . GLN A 1 116 ? -15.683 -2.540 26.839 1.00 80.44 116 GLN A C 1
ATOM 910 O O . GLN A 1 116 ? -14.713 -1.881 26.452 1.00 80.44 116 GLN A O 1
ATOM 915 N N . LEU A 1 117 ? -15.824 -3.835 26.542 1.00 77.62 117 LEU A N 1
ATOM 916 C CA . LEU A 1 117 ? -14.790 -4.598 25.843 1.00 77.62 117 LEU A CA 1
ATOM 917 C C . LEU A 1 117 ? -14.563 -4.084 24.411 1.00 77.62 117 LEU A C 1
ATOM 919 O O . LEU A 1 117 ? -13.425 -4.010 23.944 1.00 77.62 117 LEU A O 1
ATOM 923 N N . ARG A 1 118 ? -15.625 -3.649 23.723 1.00 78.31 118 ARG A N 1
ATOM 924 C CA . ARG A 1 118 ? -15.526 -2.996 22.410 1.00 78.31 118 ARG A CA 1
ATOM 925 C C . ARG A 1 118 ? -14.732 -1.694 22.488 1.00 78.31 118 ARG A C 1
ATOM 927 O O . ARG A 1 118 ? -13.876 -1.467 21.633 1.00 78.31 118 ARG A O 1
ATOM 934 N N . SER A 1 119 ? -14.996 -0.855 23.490 1.00 80.00 119 SER A N 1
ATOM 935 C CA . SER A 1 119 ? -14.275 0.409 23.684 1.00 80.00 119 SER A CA 1
ATOM 936 C C . SER A 1 119 ? -12.789 0.183 23.982 1.00 80.00 119 SER A C 1
ATOM 938 O O . SER A 1 119 ? -11.935 0.894 23.451 1.00 80.00 119 SER A O 1
ATOM 940 N N . GLU A 1 120 ? -12.466 -0.864 24.744 1.00 82.81 120 GLU A N 1
ATOM 941 C CA . GLU A 1 120 ? -11.095 -1.222 25.096 1.00 82.81 120 GLU A CA 1
ATOM 942 C C . GLU A 1 120 ? -10.314 -1.747 23.883 1.00 82.81 120 GLU A C 1
ATOM 944 O O . GLU A 1 120 ? -9.193 -1.299 23.619 1.00 82.81 120 GLU A O 1
ATOM 949 N N . ILE A 1 121 ? -10.919 -2.652 23.103 1.00 80.94 121 ILE A N 1
ATOM 950 C CA . ILE A 1 121 ? -10.337 -3.168 21.856 1.00 80.94 121 ILE A CA 1
ATOM 951 C C . ILE A 1 121 ? -10.123 -2.018 20.864 1.00 80.94 121 ILE A C 1
ATOM 953 O O . ILE A 1 121 ? -9.041 -1.904 20.286 1.00 80.94 121 ILE A O 1
ATOM 957 N N . ALA A 1 122 ? -11.113 -1.134 20.701 1.00 80.06 122 ALA A N 1
ATOM 958 C CA . ALA A 1 122 ? -11.015 0.016 19.806 1.00 80.06 122 ALA A CA 1
ATOM 959 C C . ALA A 1 122 ? -9.929 1.010 20.248 1.00 80.06 122 ALA A C 1
ATOM 961 O O . ALA A 1 122 ? -9.149 1.473 19.416 1.00 80.06 122 ALA A O 1
ATOM 962 N N . GLY A 1 123 ? -9.828 1.306 21.548 1.00 81.31 123 GLY A N 1
ATOM 963 C CA . GLY A 1 123 ? -8.809 2.202 22.094 1.00 81.31 123 GLY A CA 1
ATOM 964 C C . GLY A 1 123 ? -7.390 1.667 21.894 1.00 81.31 123 GLY A C 1
ATOM 965 O O . GLY A 1 123 ? -6.523 2.383 21.387 1.00 81.31 123 GLY A O 1
ATOM 966 N N . LYS A 1 124 ? -7.161 0.385 22.215 1.00 81.81 124 LYS A N 1
ATOM 967 C CA . LYS A 1 124 ? -5.864 -0.285 22.010 1.00 81.81 124 LYS A CA 1
ATOM 968 C C . LYS A 1 124 ? -5.488 -0.347 20.529 1.00 81.81 124 LYS A C 1
ATOM 970 O O . LYS A 1 124 ? -4.355 -0.016 20.176 1.00 81.81 124 LYS A O 1
ATOM 975 N N . ALA A 1 125 ? -6.439 -0.705 19.666 1.00 81.62 125 ALA A N 1
ATOM 976 C CA . ALA A 1 125 ? -6.227 -0.743 18.224 1.00 81.62 125 ALA A CA 1
ATOM 977 C C . ALA A 1 125 ? -5.886 0.645 17.667 1.00 81.62 125 ALA A C 1
ATOM 979 O O . ALA A 1 125 ? -4.932 0.769 16.908 1.00 81.62 125 ALA A O 1
ATOM 980 N N . ASN A 1 126 ? -6.595 1.700 18.078 1.00 82.00 126 ASN A N 1
ATOM 981 C CA . ASN A 1 126 ? -6.360 3.054 17.575 1.00 82.00 126 ASN A CA 1
ATOM 982 C C . ASN A 1 126 ? -4.959 3.581 17.931 1.00 82.00 126 ASN A C 1
ATOM 984 O O . ASN A 1 126 ? -4.273 4.164 17.087 1.00 82.00 126 ASN A O 1
ATOM 988 N N . VAL A 1 127 ? -4.503 3.338 19.166 1.00 85.38 127 VAL A N 1
ATOM 989 C CA . VAL A 1 127 ? -3.149 3.717 19.602 1.00 85.38 127 VAL A CA 1
ATOM 990 C C . VAL A 1 127 ? -2.089 2.926 18.837 1.00 85.38 127 VAL A C 1
ATOM 992 O O . VAL A 1 127 ? -1.117 3.517 18.366 1.00 85.38 127 VAL A O 1
ATOM 995 N N . PHE A 1 128 ? -2.280 1.614 18.676 1.00 83.94 128 PHE A N 1
ATOM 996 C CA . PHE A 1 128 ? -1.350 0.761 17.936 1.00 83.94 128 PHE A CA 1
ATOM 997 C C . PHE A 1 128 ? -1.273 1.142 16.451 1.00 83.94 128 PHE A C 1
ATOM 999 O O . PHE A 1 128 ? -0.179 1.302 15.909 1.00 83.94 128 PHE A O 1
ATOM 1006 N N . ILE A 1 129 ? -2.425 1.372 15.812 1.00 85.06 129 ILE A N 1
ATOM 1007 C CA . ILE A 1 129 ? -2.504 1.837 14.425 1.00 85.06 129 ILE A CA 1
ATOM 1008 C C . ILE A 1 129 ? -1.732 3.146 14.271 1.00 85.06 129 ILE A C 1
ATOM 1010 O O . ILE A 1 129 ? -0.836 3.237 13.434 1.00 85.06 129 ILE A O 1
ATOM 1014 N N . SER A 1 130 ? -2.029 4.130 15.118 1.00 83.62 130 SER A N 1
ATOM 1015 C CA . SER A 1 130 ? -1.459 5.472 14.986 1.00 83.62 130 SER A CA 1
ATOM 1016 C C . SER A 1 130 ? 0.044 5.515 15.267 1.00 83.62 130 SER A C 1
ATOM 1018 O O . SER A 1 130 ? 0.774 6.230 14.587 1.00 83.62 130 SER A O 1
ATOM 1020 N N . ARG A 1 131 ? 0.523 4.760 16.265 1.00 88.44 131 ARG A N 1
ATOM 1021 C CA . ARG A 1 131 ? 1.929 4.809 16.700 1.00 88.44 131 ARG A CA 1
ATOM 1022 C C . ARG A 1 131 ? 2.853 3.843 15.977 1.00 88.44 131 ARG A C 1
ATOM 1024 O O . ARG A 1 131 ? 4.051 4.093 15.949 1.00 88.44 131 ARG A O 1
ATOM 1031 N N . VAL A 1 132 ? 2.330 2.737 15.456 1.00 88.19 132 VAL A N 1
ATOM 1032 C CA . VAL A 1 132 ? 3.155 1.668 14.877 1.00 88.19 132 VAL A CA 1
ATOM 1033 C C . VAL A 1 132 ? 2.828 1.486 13.407 1.00 88.19 132 VAL A C 1
ATOM 1035 O O . VAL A 1 132 ? 3.711 1.606 12.566 1.00 88.19 132 VAL A O 1
ATOM 1038 N N . ILE A 1 133 ? 1.560 1.247 13.074 1.00 86.88 133 ILE A N 1
ATOM 1039 C CA . ILE A 1 133 ? 1.187 0.866 11.706 1.00 86.88 133 ILE A CA 1
ATOM 1040 C C . ILE A 1 133 ? 1.385 2.024 10.732 1.00 86.88 133 ILE A C 1
ATOM 1042 O O . ILE A 1 133 ? 2.003 1.818 9.694 1.00 86.88 133 ILE A O 1
ATOM 1046 N N . ILE A 1 134 ? 0.906 3.228 11.059 1.00 87.75 134 ILE A N 1
ATOM 1047 C CA . ILE A 1 134 ? 1.053 4.403 10.187 1.00 87.75 134 ILE A CA 1
ATOM 1048 C C . ILE A 1 134 ? 2.530 4.706 9.878 1.00 87.75 134 ILE A C 1
ATOM 1050 O O . ILE A 1 134 ? 2.867 4.765 8.696 1.00 87.75 134 ILE A O 1
ATOM 1054 N N . PRO A 1 135 ? 3.439 4.864 10.861 1.00 90.50 135 PRO A N 1
ATOM 1055 C CA . PRO A 1 135 ? 4.835 5.162 10.545 1.00 90.50 135 PRO A CA 1
ATOM 1056 C C . PRO A 1 135 ? 5.540 4.014 9.813 1.00 90.50 135 PRO A C 1
ATOM 1058 O O . PRO A 1 135 ? 6.295 4.279 8.880 1.00 90.50 135 PRO A O 1
ATOM 1061 N N . VAL A 1 136 ? 5.267 2.751 10.167 1.00 90.31 136 VAL A N 1
ATOM 1062 C CA . VAL A 1 136 ? 5.821 1.586 9.450 1.00 90.31 136 VAL A CA 1
ATOM 1063 C C . VAL A 1 136 ? 5.327 1.544 8.004 1.00 90.31 136 VAL A C 1
ATOM 1065 O O . VAL A 1 136 ? 6.118 1.276 7.102 1.00 90.31 136 VAL A O 1
ATOM 1068 N N . TRP A 1 137 ? 4.050 1.851 7.764 1.00 89.81 137 TRP A N 1
ATOM 1069 C CA . TRP A 1 137 ? 3.487 1.942 6.419 1.00 89.81 137 TRP A CA 1
ATOM 1070 C C . TRP A 1 137 ? 4.150 3.053 5.609 1.00 89.81 137 TRP A C 1
ATOM 1072 O O . TRP A 1 137 ? 4.592 2.787 4.498 1.00 89.81 137 TRP A O 1
ATOM 1082 N N . ILE A 1 138 ? 4.287 4.263 6.163 1.00 90.81 138 ILE A N 1
ATOM 1083 C CA . ILE A 1 138 ? 4.941 5.385 5.468 1.00 90.81 138 ILE A CA 1
ATOM 1084 C C . ILE A 1 138 ? 6.395 5.035 5.134 1.00 90.81 138 ILE A C 1
ATOM 1086 O O . ILE A 1 138 ? 6.831 5.249 4.004 1.00 90.81 138 ILE A O 1
ATOM 1090 N N . ALA A 1 139 ? 7.139 4.463 6.084 1.00 91.56 139 ALA A N 1
ATOM 1091 C CA . ALA A 1 139 ? 8.525 4.058 5.868 1.00 91.56 139 ALA A CA 1
ATOM 1092 C C . ALA A 1 139 ? 8.643 2.963 4.794 1.00 91.56 139 ALA A C 1
ATOM 1094 O O . ALA A 1 139 ? 9.467 3.070 3.886 1.00 91.56 139 ALA A O 1
ATOM 1095 N N . SER A 1 140 ? 7.791 1.935 4.864 1.00 89.00 140 SER A N 1
ATOM 1096 C CA . SER A 1 140 ? 7.740 0.852 3.877 1.00 89.00 140 SER A CA 1
ATOM 1097 C C . SER A 1 140 ? 7.377 1.377 2.486 1.00 89.00 140 SER A C 1
ATOM 1099 O O . SER A 1 140 ? 8.054 1.045 1.512 1.00 89.00 140 SER A O 1
ATOM 1101 N N . LEU A 1 141 ? 6.368 2.246 2.391 1.00 87.31 141 LEU A N 1
ATOM 1102 C CA . LEU A 1 141 ? 5.925 2.867 1.145 1.00 87.31 141 LEU A CA 1
ATOM 1103 C C . LEU A 1 141 ? 7.037 3.718 0.527 1.00 87.31 141 LEU A C 1
ATOM 1105 O O . LEU A 1 141 ? 7.328 3.580 -0.656 1.00 87.31 141 LEU A O 1
ATOM 1109 N N . ALA A 1 142 ? 7.691 4.566 1.323 1.00 91.50 142 ALA A N 1
ATOM 1110 C CA . ALA A 1 142 ? 8.792 5.396 0.847 1.00 91.50 142 ALA A CA 1
ATOM 1111 C C . ALA A 1 142 ? 9.946 4.532 0.315 1.00 91.50 142 ALA A C 1
ATOM 1113 O O . ALA A 1 142 ? 10.426 4.751 -0.796 1.00 91.50 142 ALA A O 1
ATOM 1114 N N . PHE A 1 143 ? 10.343 3.502 1.064 1.00 92.19 143 PHE A N 1
ATOM 1115 C CA . PHE A 1 143 ? 11.425 2.599 0.675 1.00 92.19 143 PHE A CA 1
ATOM 1116 C C . PHE A 1 143 ? 11.109 1.798 -0.601 1.00 92.19 143 PHE A C 1
ATOM 1118 O O . PHE A 1 143 ? 11.929 1.722 -1.521 1.00 92.19 143 PHE A O 1
ATOM 1125 N N . THR A 1 144 ? 9.906 1.225 -0.687 1.00 89.94 144 THR A N 1
ATOM 1126 C CA . THR A 1 144 ? 9.452 0.454 -1.858 1.00 89.94 144 THR A CA 1
ATOM 1127 C C . THR A 1 144 ? 9.279 1.329 -3.092 1.00 89.94 144 THR A C 1
ATOM 1129 O O . THR A 1 144 ? 9.681 0.915 -4.181 1.00 89.94 144 THR A O 1
ATOM 1132 N N . ALA A 1 145 ? 8.764 2.550 -2.932 1.00 88.81 145 ALA A N 1
ATOM 1133 C CA . ALA A 1 145 ? 8.658 3.520 -4.014 1.00 88.81 145 ALA A CA 1
ATOM 1134 C C . ALA A 1 145 ? 10.043 3.934 -4.526 1.00 88.81 145 ALA A C 1
ATOM 1136 O O . ALA A 1 145 ? 10.284 3.868 -5.727 1.00 88.81 145 ALA A O 1
ATOM 1137 N N . MET A 1 146 ? 10.978 4.298 -3.642 1.00 92.38 146 MET A N 1
ATOM 1138 C CA . MET A 1 146 ? 12.335 4.698 -4.044 1.00 92.38 146 MET A CA 1
ATOM 1139 C C . MET A 1 146 ? 13.051 3.597 -4.834 1.00 92.38 146 MET A C 1
ATOM 1141 O O . MET A 1 146 ? 13.627 3.861 -5.890 1.00 92.38 146 MET A O 1
ATOM 1145 N N . THR A 1 147 ? 12.987 2.357 -4.350 1.00 90.44 147 THR A N 1
ATOM 1146 C CA . THR A 1 147 ? 13.620 1.206 -5.013 1.00 90.44 147 THR A CA 1
ATOM 1147 C C . THR A 1 147 ? 12.915 0.829 -6.318 1.00 90.44 147 THR A C 1
ATOM 1149 O O . THR A 1 147 ? 13.582 0.584 -7.324 1.00 90.44 147 THR A O 1
ATOM 1152 N N . GLY A 1 148 ? 11.579 0.863 -6.346 1.00 86.62 148 GLY A N 1
ATOM 1153 C CA . GLY A 1 148 ? 10.778 0.573 -7.536 1.00 86.62 148 GLY A CA 1
ATOM 1154 C C . GLY A 1 148 ? 10.948 1.614 -8.647 1.00 86.62 148 GLY A C 1
ATOM 1155 O O . GLY A 1 148 ? 11.223 1.255 -9.792 1.00 86.62 148 GLY A O 1
ATOM 1156 N N . PHE A 1 149 ? 10.861 2.909 -8.324 1.00 90.69 149 PHE A N 1
ATOM 1157 C CA . PHE A 1 149 ? 11.121 3.983 -9.289 1.00 90.69 149 PHE A CA 1
ATOM 1158 C C . PHE A 1 149 ? 12.572 3.965 -9.774 1.00 90.69 149 PHE A C 1
ATOM 1160 O O . PHE A 1 149 ? 12.806 4.152 -10.967 1.00 90.69 149 PHE A O 1
ATOM 1167 N N . GLY A 1 150 ? 13.537 3.672 -8.894 1.00 89.12 150 GLY A N 1
ATOM 1168 C CA . GLY A 1 150 ? 14.938 3.492 -9.279 1.00 89.12 150 GLY A CA 1
ATOM 1169 C C . GLY A 1 150 ? 15.115 2.408 -10.346 1.00 89.12 150 GLY A C 1
ATOM 1170 O O . GLY A 1 150 ? 15.722 2.663 -11.387 1.00 89.12 150 GLY A O 1
ATOM 1171 N N . ALA A 1 151 ? 14.513 1.231 -10.144 1.00 87.94 151 ALA A N 1
ATOM 1172 C CA . ALA A 1 151 ? 14.516 0.159 -11.140 1.00 87.94 151 ALA A CA 1
ATOM 1173 C C . ALA A 1 151 ? 13.827 0.574 -12.452 1.00 87.94 151 ALA A C 1
ATOM 1175 O O . ALA A 1 151 ? 14.342 0.306 -13.537 1.00 87.94 151 ALA A O 1
ATOM 1176 N N . GLY A 1 152 ? 12.688 1.266 -12.364 1.00 87.31 152 GLY A N 1
ATOM 1177 C CA . GLY A 1 152 ? 11.959 1.765 -13.531 1.00 87.31 152 GLY A CA 1
ATOM 1178 C C . GLY A 1 152 ? 12.777 2.749 -14.372 1.00 87.31 152 GLY A C 1
ATOM 1179 O O . GLY A 1 152 ? 12.801 2.637 -15.595 1.00 87.31 152 GLY A O 1
ATOM 1180 N N . ILE A 1 153 ? 13.499 3.675 -13.737 1.00 89.62 153 ILE A N 1
ATOM 1181 C CA . ILE A 1 153 ? 14.366 4.641 -14.429 1.00 89.62 153 ILE A CA 1
ATOM 1182 C C . ILE A 1 153 ? 15.535 3.927 -15.120 1.00 89.62 153 ILE A C 1
ATOM 1184 O O . ILE A 1 153 ? 15.833 4.221 -16.282 1.00 89.62 153 ILE A O 1
ATOM 1188 N N . LEU A 1 154 ? 16.175 2.960 -14.452 1.00 87.00 154 LEU A N 1
ATOM 1189 C CA . LEU A 1 154 ? 17.232 2.147 -15.068 1.00 87.00 154 LEU A CA 1
ATOM 1190 C C . LEU A 1 154 ? 16.710 1.391 -16.296 1.00 87.00 154 LEU A C 1
ATOM 1192 O O . LEU A 1 154 ? 17.350 1.394 -17.347 1.00 87.00 154 LEU A O 1
ATOM 1196 N N . LEU A 1 155 ? 15.510 0.820 -16.200 1.00 86.44 155 LEU A N 1
ATOM 1197 C CA . LEU A 1 155 ? 14.881 0.123 -17.316 1.00 86.44 155 LEU A CA 1
ATOM 1198 C C . LEU A 1 155 ? 14.537 1.041 -18.481 1.00 86.44 155 LEU A C 1
ATOM 1200 O O . LEU A 1 155 ? 14.835 0.707 -19.626 1.00 86.44 155 LEU A O 1
ATOM 1204 N N . LEU A 1 156 ? 13.938 2.198 -18.207 1.00 87.25 156 LEU A N 1
ATOM 1205 C CA . LEU A 1 156 ? 13.571 3.164 -19.240 1.00 87.25 156 LEU A CA 1
ATOM 1206 C C . LEU A 1 156 ? 14.805 3.713 -19.956 1.00 87.25 156 LEU A C 1
ATOM 1208 O O . LEU A 1 156 ? 14.815 3.794 -21.182 1.00 87.25 156 LEU A O 1
ATOM 1212 N N . THR A 1 157 ? 15.864 4.045 -19.217 1.00 86.50 157 THR A N 1
ATOM 1213 C CA . THR A 1 157 ? 17.115 4.530 -19.820 1.00 86.50 157 THR A CA 1
ATOM 1214 C C . THR A 1 157 ? 17.783 3.458 -20.681 1.00 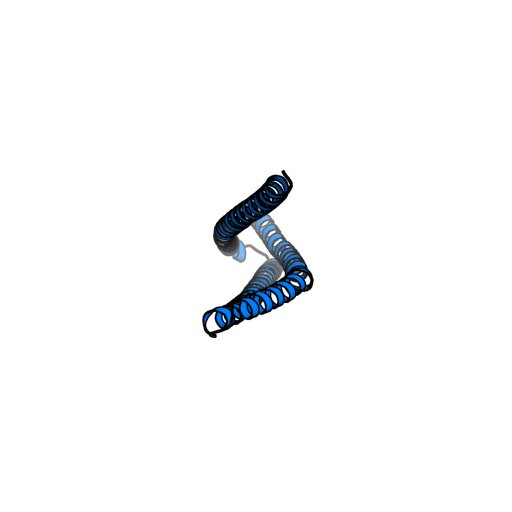86.50 157 THR A C 1
ATOM 1216 O O . THR A 1 157 ? 18.223 3.766 -21.790 1.00 86.50 157 THR A O 1
ATOM 1219 N N . ALA A 1 158 ? 17.799 2.198 -20.237 1.00 82.19 158 ALA A N 1
ATOM 1220 C CA . ALA A 1 158 ? 18.286 1.077 -21.039 1.00 82.19 158 ALA A CA 1
ATOM 1221 C C . ALA A 1 158 ? 17.422 0.832 -22.287 1.00 82.19 158 ALA A C 1
ATOM 1223 O O . ALA A 1 158 ? 17.957 0.619 -23.375 1.00 82.19 158 ALA A O 1
ATOM 1224 N N . PHE A 1 159 ? 16.096 0.923 -22.158 1.00 81.62 159 PHE A N 1
ATOM 1225 C CA . PHE A 1 159 ? 15.168 0.762 -23.275 1.00 81.62 159 PHE A CA 1
ATOM 1226 C C . PHE A 1 159 ? 15.368 1.841 -24.339 1.00 81.62 159 PHE A C 1
ATOM 1228 O O . PHE A 1 159 ? 15.506 1.516 -25.515 1.00 81.62 159 PHE A O 1
ATOM 1235 N N . ILE A 1 160 ? 15.454 3.112 -23.930 1.00 85.62 160 ILE A N 1
ATOM 1236 C CA . ILE A 1 160 ? 15.683 4.246 -24.836 1.00 85.62 160 ILE A CA 1
ATOM 1237 C C . ILE A 1 160 ? 17.023 4.097 -25.560 1.00 85.62 160 ILE A C 1
ATOM 1239 O O . ILE A 1 160 ? 17.070 4.258 -26.779 1.00 85.62 160 ILE A O 1
ATOM 1243 N N . ARG A 1 161 ? 18.100 3.735 -24.846 1.00 81.00 161 ARG A N 1
ATOM 1244 C CA . ARG A 1 161 ? 19.410 3.463 -25.465 1.00 81.00 161 ARG A CA 1
ATOM 1245 C C . ARG A 1 161 ? 19.323 2.327 -26.484 1.00 81.00 161 ARG A C 1
ATOM 1247 O O . ARG A 1 161 ? 19.771 2.487 -27.613 1.00 81.00 161 ARG A O 1
ATOM 1254 N N . GLY A 1 162 ? 18.657 1.228 -26.127 1.00 75.50 162 GLY A N 1
ATOM 1255 C CA . GLY A 1 162 ? 18.452 0.092 -27.025 1.00 75.50 162 GLY A CA 1
ATOM 1256 C C . GLY A 1 162 ? 17.614 0.415 -28.270 1.00 75.50 162 GLY A C 1
ATOM 1257 O O . GLY A 1 162 ? 17.823 -0.204 -29.314 1.00 75.50 162 GLY A O 1
ATOM 1258 N N . LEU A 1 163 ? 16.690 1.378 -28.178 1.00 78.38 163 LEU A N 1
ATOM 1259 C CA . LEU A 1 163 ? 15.866 1.866 -29.293 1.00 78.38 163 LEU A CA 1
ATOM 1260 C C . LEU A 1 163 ? 16.635 2.832 -30.204 1.00 78.38 163 LEU A C 1
ATOM 1262 O O . LEU A 1 163 ? 16.451 2.807 -31.419 1.00 78.38 163 LEU A O 1
ATOM 1266 N N . ALA A 1 164 ? 17.522 3.646 -29.628 1.00 78.88 164 ALA A N 1
ATOM 1267 C CA . ALA A 1 164 ? 18.306 4.652 -30.340 1.00 78.88 164 ALA A CA 1
ATOM 1268 C C . ALA A 1 164 ? 19.433 4.079 -31.229 1.00 78.88 164 ALA A C 1
ATOM 1270 O O . ALA A 1 164 ? 20.074 4.854 -31.933 1.00 78.88 164 ALA A O 1
ATOM 1271 N N . LYS A 1 165 ? 19.665 2.752 -31.241 1.00 58.34 165 LYS A N 1
ATOM 1272 C CA . LYS A 1 165 ? 20.782 2.095 -31.961 1.00 58.34 165 LYS A CA 1
ATOM 1273 C C . LYS A 1 165 ? 22.143 2.777 -31.699 1.00 58.34 165 LYS A C 1
ATOM 1275 O O . LYS A 1 165 ? 22.906 3.014 -32.635 1.00 58.34 165 LYS A O 1
ATOM 1280 N N . ILE A 1 166 ? 22.437 3.081 -30.435 1.00 50.03 166 ILE A N 1
ATOM 1281 C CA . ILE A 1 166 ? 23.801 3.349 -29.948 1.00 50.03 166 ILE A CA 1
ATOM 1282 C C . ILE A 1 166 ? 24.241 2.139 -29.135 1.00 50.03 166 ILE A C 1
ATOM 1284 O O . ILE A 1 166 ? 23.403 1.655 -28.338 1.00 50.03 166 ILE A O 1
#

Organism: Rhizobium leguminosarum (NCBI:txid384)

Sequence (166 aa):
MANDEVNDSASVGAERKRRDESIRRHLADMQASGFAHANSYVTVVVFGSYAGMFAVWSNVKDRLSADMTYWTGMLIAISMMSFVAFEIFKMIILSQNMLAVRKLVIQDMSPEQRDQLRSEIAGKANVFISRVIIPVWIASLAFTAMTGFGAGILLLTAFIRGLAKI

Secondary structure (DSSP, 8-state):
-HHHHHHHHHHHHHHHHHHHHHHHHHHHHHHHHHHHHHHHHHHHHHHHHHHHHHHHHHHHGGGS-HHHHHHHHHHHHHHHHHHHHHHHHHHHHHHHHHHHHHHHHHS---HHHHHHHHHHHHHHHHHHIIIIIHHHHHHHHHHHHHHHHHHHHHHHHHHHHHHTT-

Foldseek 3Di:
DVVVVVVVVVVVVVVVVVVVVVVVVVVVVCVVVVVVVVVVVVVCCVVVLLVVLVVLCVVLVVQDDPVLNVLLVVLSVVLVVLVVVLVVVVVVVVVVLVVQVVVLVPDPDDPVVSVVSVVVSVVVVVCCCVPPVVVSVVVSVVSSCVSSVVSVVSSVVSVVCVVVVD